Protein AF-A0A2S9KF08-F1 (afdb_monomer_lite)

Organism: NCBI:txid86180

Sequence (59 aa):
MGEWSEYFEDFPEEDPGNYDEQGRFDPNRRQRDEAERQRQLDAALRRQLSVPRVKPQPQ

Radius of gyration: 24.04 Å; chains: 1; bounding box: 39×32×81 Å

Secondary structure (DSSP, 8-state):
--SSSGGGTTPPP--GGGB-TT--B-TTHHHHHHHHHHHHHHHHHHHHHT----PPPP-

pLDDT: mean 75.8, std 11.9, range [53.75, 90.88]

Structure (mmCIF, N/CA/C/O backbone):
data_AF-A0A2S9KF08-F1
#
_entry.id   AF-A0A2S9KF08-F1
#
loop_
_atom_site.group_PDB
_atom_site.id
_atom_site.type_symbol
_atom_site.label_atom_id
_atom_site.label_alt_id
_atom_site.label_comp_id
_atom_site.label_asym_id
_atom_site.label_entity_id
_atom_site.label_seq_id
_atom_site.pdbx_PDB_ins_code
_atom_site.Cartn_x
_atom_site.Cartn_y
_atom_site.Cartn_z
_atom_site.occupancy
_atom_site.B_iso_or_equiv
_atom_site.auth_seq_id
_atom_site.auth_comp_id
_atom_site.auth_asym_id
_atom_site.auth_atom_id
_atom_site.pdbx_PDB_model_num
ATOM 1 N N . MET A 1 1 ? -24.472 19.755 30.382 1.00 53.75 1 MET A N 1
ATOM 2 C CA . MET A 1 1 ? -23.611 18.619 29.994 1.00 53.75 1 MET A CA 1
ATOM 3 C C . MET A 1 1 ? -22.825 19.092 28.783 1.00 53.75 1 MET A C 1
ATOM 5 O O . MET A 1 1 ? -23.330 18.967 27.682 1.00 53.75 1 MET A O 1
ATOM 9 N N . GLY A 1 2 ? -21.726 19.819 29.004 1.00 64.94 2 GLY A N 1
ATOM 10 C CA . GLY A 1 2 ? -21.121 20.688 27.980 1.00 64.94 2 GLY A CA 1
ATOM 11 C C . GLY A 1 2 ? -19.721 20.303 27.511 1.00 64.94 2 GLY A C 1
ATOM 12 O O . GLY A 1 2 ? -19.219 20.959 26.627 1.00 64.94 2 GLY A O 1
ATOM 13 N N . GLU A 1 3 ? -19.104 19.253 28.054 1.00 56.47 3 GLU A N 1
ATOM 14 C CA . GLU A 1 3 ? -17.668 18.980 27.830 1.00 56.47 3 GLU A CA 1
ATOM 15 C C . GLU A 1 3 ? -17.399 17.486 27.561 1.00 56.47 3 GLU A C 1
ATOM 17 O O . GLU A 1 3 ? -16.321 16.968 27.823 1.00 56.47 3 GLU A O 1
ATOM 22 N N . TRP A 1 4 ? -18.422 16.747 27.118 1.00 57.84 4 TRP A N 1
ATOM 23 C CA . TRP A 1 4 ? -18.312 15.317 26.779 1.00 57.84 4 TRP A CA 1
ATOM 24 C C . TRP A 1 4 ? -18.487 15.048 25.281 1.00 57.84 4 TRP A C 1
ATOM 26 O O . TRP A 1 4 ? -18.280 13.921 24.844 1.00 57.84 4 TRP A O 1
ATOM 36 N N . SER A 1 5 ? -18.867 16.064 24.503 1.00 55.69 5 SER A N 1
ATOM 37 C CA . SER A 1 5 ? -19.073 15.949 23.056 1.00 55.69 5 SER A CA 1
ATOM 38 C C . SER A 1 5 ? -17.759 16.070 22.278 1.00 55.69 5 SER A C 1
ATOM 40 O O . SER A 1 5 ? -17.564 15.355 21.306 1.00 55.69 5 SER A O 1
ATOM 42 N N . GLU A 1 6 ? -16.821 16.897 22.748 1.00 55.53 6 GLU A N 1
ATOM 43 C CA . GLU A 1 6 ? -15.589 17.226 22.010 1.00 55.53 6 GLU A CA 1
ATOM 44 C C . GLU A 1 6 ? -14.567 16.074 21.975 1.00 55.53 6 GLU A C 1
ATOM 46 O O . GLU A 1 6 ? -13.757 15.986 21.061 1.00 55.53 6 GLU A O 1
ATOM 51 N N . TYR A 1 7 ? -14.629 15.129 22.923 1.00 57.66 7 TYR A N 1
ATOM 52 C CA . TYR A 1 7 ? -13.725 13.965 22.955 1.00 57.66 7 TYR A CA 1
ATOM 53 C C . TYR A 1 7 ? -14.111 12.858 21.955 1.00 57.66 7 TYR A C 1
ATOM 55 O O . TYR A 1 7 ? -13.383 11.879 21.805 1.00 57.66 7 TYR A O 1
ATOM 63 N N . PHE A 1 8 ? -15.271 12.991 21.302 1.00 56.62 8 PHE A N 1
ATOM 64 C CA . PHE A 1 8 ? -15.774 12.053 20.293 1.00 56.62 8 PHE A CA 1
ATOM 65 C C . PHE A 1 8 ? -15.756 12.619 18.869 1.00 56.62 8 PHE A C 1
ATOM 67 O O . PHE A 1 8 ? -16.112 11.902 17.936 1.00 56.62 8 PHE A O 1
ATOM 74 N N . GLU A 1 9 ? -15.334 13.869 18.684 1.00 56.91 9 GLU A N 1
ATOM 75 C CA . GLU A 1 9 ? -15.278 14.496 17.357 1.00 56.91 9 GLU A CA 1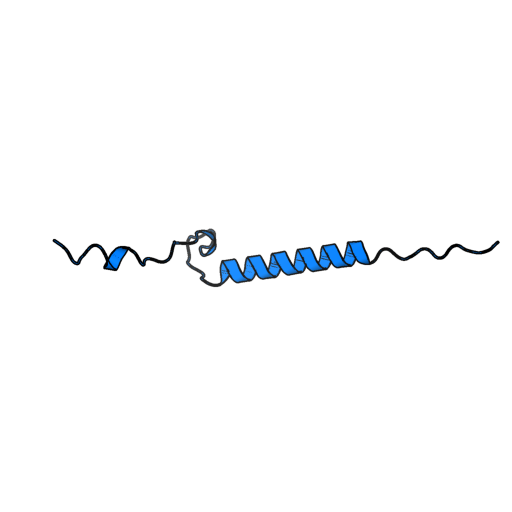
ATOM 76 C C . GLU A 1 9 ? -13.981 14.165 16.598 1.00 56.91 9 GLU A C 1
ATOM 78 O O . GLU A 1 9 ? -13.979 14.186 15.372 1.00 56.91 9 GLU A O 1
ATOM 83 N N . ASP A 1 10 ? -12.924 13.752 17.307 1.00 63.41 10 ASP A N 1
ATOM 84 C CA . ASP A 1 10 ? -11.596 13.442 16.748 1.00 63.41 10 ASP A CA 1
ATOM 85 C C . ASP A 1 10 ? -11.314 11.931 16.641 1.00 63.41 10 ASP A C 1
ATOM 87 O O . ASP A 1 10 ? -10.161 11.486 16.654 1.00 63.41 10 ASP A O 1
ATOM 91 N N . PHE A 1 11 ? -12.353 11.095 16.534 1.00 63.19 11 PHE A N 1
ATOM 92 C CA . PHE A 1 11 ? -12.108 9.718 16.114 1.00 63.19 11 PHE A CA 1
ATOM 93 C C . PHE A 1 11 ? -11.659 9.741 14.651 1.00 63.19 11 PHE A C 1
ATOM 95 O O . PHE A 1 11 ? -12.418 10.213 13.801 1.00 63.19 11 PHE A O 1
ATOM 102 N N . PRO A 1 12 ? -10.444 9.250 14.332 1.00 67.44 12 PRO A N 1
ATOM 103 C CA . PRO A 1 12 ? -10.033 9.149 12.943 1.00 67.44 12 PRO A CA 1
ATOM 104 C C . PRO A 1 12 ? -11.065 8.290 12.215 1.00 67.44 12 PRO A C 1
ATOM 106 O O . PRO A 1 12 ? -11.432 7.224 12.716 1.00 67.44 12 PRO A O 1
ATOM 109 N N . GLU A 1 13 ? -11.548 8.768 11.064 1.00 70.25 13 GLU A N 1
ATOM 110 C CA . GLU A 1 13 ? -12.470 8.003 10.227 1.00 70.25 13 GLU A CA 1
ATOM 111 C C . GLU A 1 13 ? -11.899 6.596 10.026 1.00 70.25 13 GLU A C 1
ATOM 113 O O . GLU A 1 13 ? -10.770 6.415 9.559 1.00 70.25 13 GLU A O 1
ATOM 118 N N . GLU A 1 14 ? -12.666 5.594 10.447 1.00 67.00 14 GLU A N 1
ATOM 119 C CA . GLU A 1 14 ? -12.285 4.201 10.306 1.00 67.00 14 GLU A CA 1
ATOM 120 C C . GLU A 1 14 ? -12.261 3.864 8.812 1.00 67.00 14 GLU A C 1
ATOM 122 O O . GLU A 1 14 ? -13.306 3.687 8.192 1.00 67.00 14 GLU A O 1
ATOM 127 N N . ASP A 1 15 ? -11.068 3.817 8.211 1.00 72.19 1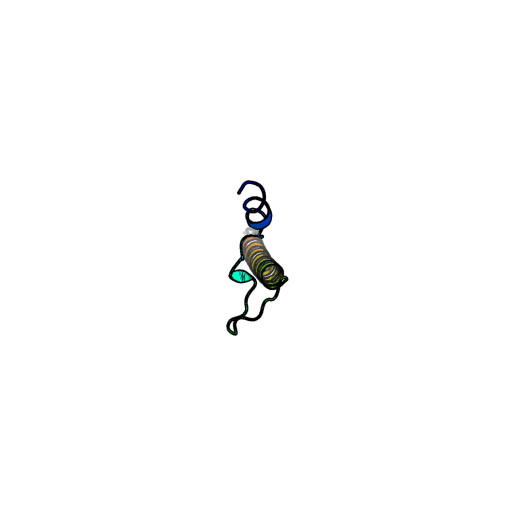5 ASP A N 1
ATOM 128 C CA . ASP A 1 15 ? -10.911 3.396 6.821 1.00 72.19 15 ASP A CA 1
ATOM 129 C C . ASP A 1 15 ? -11.091 1.869 6.737 1.00 72.19 15 ASP A C 1
ATOM 131 O O . ASP A 1 15 ? -10.230 1.126 7.227 1.00 72.19 15 ASP A O 1
ATOM 135 N N . PRO A 1 16 ? -12.161 1.362 6.093 1.00 74.75 16 PRO A N 1
ATOM 136 C CA . PRO A 1 16 ? -12.398 -0.076 5.977 1.00 74.75 16 PRO A CA 1
ATOM 137 C C . PRO A 1 16 ? -11.270 -0.803 5.229 1.00 74.75 16 PRO A C 1
ATOM 139 O O . PRO A 1 16 ? -11.085 -2.007 5.393 1.00 74.75 16 PRO A O 1
ATOM 142 N N . GLY A 1 17 ? -10.488 -0.083 4.418 1.00 77.88 17 GLY A N 1
ATOM 143 C CA . GLY A 1 17 ? -9.317 -0.598 3.716 1.00 77.88 17 GLY A CA 1
ATOM 144 C C . GLY A 1 17 ? -8.168 -1.002 4.641 1.00 77.88 17 GLY A C 1
ATOM 145 O O . GLY A 1 17 ? -7.323 -1.798 4.229 1.00 77.88 17 GLY A O 1
ATOM 146 N N . ASN A 1 18 ? -8.163 -0.533 5.893 1.00 80.94 18 ASN A N 1
ATOM 147 C CA . ASN A 1 18 ? -7.183 -0.933 6.901 1.00 80.94 18 ASN A CA 1
ATOM 148 C C . ASN A 1 18 ? -7.482 -2.299 7.529 1.00 80.94 18 ASN A C 1
ATOM 150 O O . ASN A 1 18 ? -6.674 -2.777 8.313 1.00 80.94 18 ASN A O 1
ATOM 154 N N . TYR A 1 19 ? -8.601 -2.948 7.210 1.00 84.44 19 TYR A N 1
ATOM 155 C CA . TYR A 1 19 ? -8.922 -4.273 7.740 1.00 84.44 19 TYR A CA 1
ATOM 156 C C . TYR A 1 19 ? -8.694 -5.365 6.699 1.00 84.44 19 TYR A C 1
ATOM 158 O O . TYR A 1 19 ? -8.990 -5.183 5.517 1.00 84.44 19 TYR A O 1
ATOM 166 N N . ASP A 1 20 ? -8.161 -6.509 7.126 1.00 83.44 20 ASP A N 1
ATOM 167 C CA . ASP A 1 20 ? -8.098 -7.704 6.282 1.00 83.44 20 ASP A CA 1
ATOM 168 C C . ASP A 1 20 ? -9.475 -8.386 6.146 1.00 83.44 20 ASP A C 1
ATOM 170 O O . ASP A 1 20 ? -10.451 -8.029 6.808 1.00 83.44 20 ASP A O 1
ATOM 174 N N . GLU A 1 21 ? -9.570 -9.398 5.280 1.00 82.25 21 GLU A N 1
ATOM 175 C CA . GLU A 1 21 ? -10.810 -10.170 5.088 1.00 82.25 21 GLU A CA 1
ATOM 176 C C . GLU A 1 21 ? -11.244 -10.941 6.352 1.00 82.25 21 GLU A C 1
ATOM 178 O O . GLU A 1 21 ? -12.363 -11.448 6.422 1.00 82.25 21 GLU A O 1
ATOM 183 N N . GLN A 1 22 ? -10.367 -11.044 7.354 1.00 86.00 22 GLN A N 1
ATOM 184 C CA . GLN A 1 22 ? -10.619 -11.659 8.654 1.00 86.00 22 GLN A CA 1
ATOM 185 C C . GLN A 1 22 ? -10.945 -10.614 9.741 1.00 86.00 22 GLN A C 1
ATOM 187 O O . GLN A 1 22 ? -11.123 -10.987 10.904 1.00 86.00 22 GLN A O 1
ATOM 192 N N . GLY A 1 23 ? -11.047 -9.329 9.382 1.00 83.56 23 GLY A N 1
ATOM 193 C CA . GLY A 1 23 ? -11.374 -8.225 10.282 1.00 83.56 23 GLY A CA 1
ATOM 194 C C . GLY A 1 23 ? -10.225 -7.773 11.188 1.00 83.56 23 GLY A C 1
ATOM 195 O O . GLY A 1 23 ? -10.473 -7.129 12.206 1.00 83.56 23 GLY A O 1
ATOM 196 N N . ARG A 1 24 ? -8.968 -8.108 10.875 1.00 86.44 24 ARG A N 1
ATOM 197 C CA . ARG A 1 24 ? -7.802 -7.635 11.636 1.00 86.44 24 ARG A CA 1
ATOM 198 C C . ARG A 1 24 ? -7.326 -6.296 11.101 1.00 86.44 24 ARG A C 1
ATOM 200 O O . ARG A 1 24 ? -7.135 -6.136 9.898 1.00 86.44 24 ARG A O 1
ATOM 207 N N . PHE A 1 25 ? -7.098 -5.362 12.018 1.00 85.00 25 PHE A N 1
ATOM 208 C CA . PHE A 1 25 ? -6.568 -4.045 11.698 1.00 85.00 25 PHE A CA 1
ATOM 209 C C . PHE A 1 25 ? -5.092 -4.128 11.293 1.00 85.00 25 PHE A C 1
ATOM 211 O O . PHE A 1 25 ? -4.243 -4.614 12.043 1.00 85.00 25 PHE A O 1
ATOM 218 N N . ASP A 1 26 ? -4.800 -3.600 10.115 1.00 84.38 26 ASP A N 1
ATOM 219 C CA . ASP A 1 26 ? -3.480 -3.398 9.554 1.00 84.38 26 ASP A CA 1
ATOM 220 C C . ASP A 1 26 ? -3.378 -1.962 9.000 1.00 84.38 26 ASP A C 1
ATOM 222 O O . ASP A 1 26 ? -3.820 -1.681 7.881 1.00 84.38 26 ASP A O 1
ATOM 226 N N . PRO A 1 27 ? -2.742 -1.039 9.744 1.00 82.38 27 PRO A N 1
ATOM 227 C CA . PRO A 1 27 ? -2.668 0.372 9.365 1.00 82.38 27 PRO A CA 1
ATOM 228 C C . PRO A 1 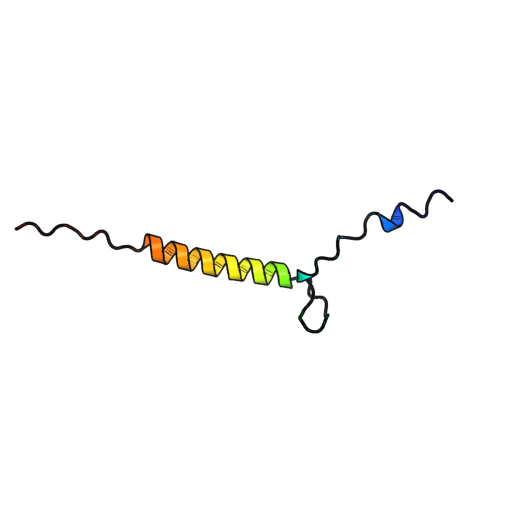27 ? -1.850 0.621 8.090 1.00 82.38 27 PRO A C 1
ATOM 230 O O . PRO A 1 27 ? -1.921 1.701 7.512 1.00 82.38 27 PRO A O 1
ATOM 233 N N . ASN A 1 28 ? -1.054 -0.357 7.644 1.00 83.62 28 ASN A N 1
ATOM 234 C CA . ASN A 1 28 ? -0.206 -0.224 6.460 1.00 83.62 28 ASN A CA 1
ATOM 235 C C . ASN A 1 28 ? -0.810 -0.900 5.222 1.00 83.62 28 ASN A C 1
ATOM 237 O O . ASN A 1 28 ? -0.176 -0.904 4.166 1.00 83.62 28 ASN A O 1
ATOM 241 N N . ARG A 1 29 ? -2.000 -1.505 5.327 1.00 84.12 29 ARG A N 1
ATOM 242 C CA . ARG A 1 29 ? -2.633 -2.242 4.224 1.00 84.12 29 ARG A CA 1
ATOM 243 C C . ARG A 1 29 ? -2.919 -1.340 3.029 1.00 84.12 29 ARG A C 1
ATOM 245 O O . ARG A 1 29 ? -2.388 -1.573 1.949 1.00 84.12 29 ARG A O 1
ATOM 252 N N . ARG A 1 30 ? -3.615 -0.229 3.270 1.00 81.38 30 ARG A N 1
ATOM 253 C CA . ARG A 1 30 ? -3.858 0.847 2.298 1.00 81.38 30 ARG A CA 1
ATOM 254 C C . ARG A 1 30 ? -2.587 1.296 1.582 1.00 81.38 30 ARG A C 1
ATOM 256 O O . ARG A 1 30 ? -2.542 1.358 0.358 1.00 81.38 30 ARG A O 1
ATOM 263 N N . GLN A 1 31 ? -1.534 1.560 2.352 1.00 84.38 31 GLN A N 1
ATOM 264 C CA . GLN A 1 31 ? -0.268 2.051 1.815 1.00 84.38 31 GLN A CA 1
ATOM 265 C C . GLN A 1 31 ? 0.418 1.005 0.920 1.00 84.38 31 GLN A C 1
ATOM 267 O O . GLN A 1 31 ? 1.027 1.348 -0.094 1.00 84.38 31 GLN A O 1
ATOM 272 N N . ARG A 1 32 ? 0.298 -0.282 1.272 1.00 84.50 32 ARG A N 1
ATOM 273 C CA . ARG A 1 32 ? 0.782 -1.401 0.453 1.00 84.50 32 ARG A CA 1
ATOM 274 C C . ARG A 1 32 ? -0.020 -1.556 -0.836 1.00 84.50 32 ARG A C 1
ATOM 276 O O . ARG A 1 32 ? 0.595 -1.664 -1.896 1.00 84.50 32 ARG A O 1
ATOM 283 N N . ASP A 1 33 ? -1.345 -1.501 -0.754 1.00 85.50 33 ASP A N 1
ATOM 284 C CA . ASP A 1 33 ? -2.239 -1.628 -1.909 1.00 85.50 33 ASP A CA 1
ATOM 285 C C . ASP A 1 33 ? -2.022 -0.482 -2.910 1.00 85.50 33 ASP A C 1
ATOM 287 O O . ASP A 1 33 ? -1.921 -0.701 -4.120 1.00 85.50 33 ASP A O 1
ATOM 291 N N . GLU A 1 34 ? -1.872 0.747 -2.411 1.00 86.88 34 GLU A N 1
ATOM 292 C CA . GLU A 1 34 ? -1.548 1.920 -3.227 1.00 86.88 34 GLU A CA 1
ATOM 293 C C . GLU A 1 34 ? -0.177 1.781 -3.897 1.00 86.88 34 GLU A C 1
ATOM 295 O O . GLU A 1 34 ? -0.050 2.020 -5.102 1.00 86.88 34 GLU A O 1
ATOM 300 N N . ALA A 1 35 ? 0.843 1.331 -3.159 1.00 88.31 35 ALA A N 1
ATOM 301 C CA . ALA A 1 35 ? 2.174 1.105 -3.715 1.00 88.31 35 ALA A CA 1
ATOM 302 C C . ALA A 1 35 ? 2.177 0.013 -4.797 1.00 88.31 35 ALA A C 1
ATOM 304 O O . ALA A 1 35 ? 2.870 0.146 -5.810 1.00 88.31 35 ALA A O 1
ATOM 305 N N . GLU A 1 36 ? 1.412 -1.064 -4.613 1.00 88.62 36 GLU A N 1
ATOM 306 C CA . GLU A 1 36 ? 1.281 -2.121 -5.614 1.00 88.62 36 GLU A CA 1
ATOM 307 C C . GLU A 1 36 ? 0.569 -1.610 -6.869 1.00 88.62 3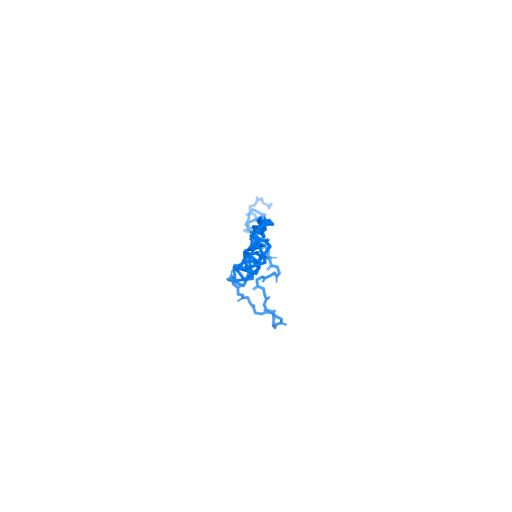6 GLU A C 1
ATOM 309 O O . GLU A 1 36 ? 1.075 -1.776 -7.984 1.00 88.62 36 GLU A O 1
ATOM 314 N N . ARG A 1 37 ? -0.557 -0.912 -6.693 1.00 88.81 37 ARG A N 1
ATOM 315 C CA . ARG A 1 37 ? -1.315 -0.318 -7.797 1.00 88.81 37 ARG A CA 1
ATOM 316 C C . ARG A 1 37 ? -0.464 0.663 -8.596 1.00 88.81 37 ARG A C 1
ATOM 318 O O . ARG A 1 37 ? -0.473 0.618 -9.826 1.00 88.81 37 ARG A O 1
ATOM 325 N N . GLN A 1 38 ? 0.316 1.500 -7.916 1.00 90.62 38 GLN A N 1
ATOM 326 C CA . GLN A 1 38 ? 1.225 2.442 -8.560 1.00 90.62 38 GLN A CA 1
ATOM 327 C C . GLN A 1 38 ? 2.278 1.714 -9.405 1.00 90.62 38 GLN A C 1
ATOM 329 O O . GLN A 1 38 ? 2.465 2.044 -10.574 1.00 90.62 38 GLN A O 1
ATOM 334 N N . ARG A 1 39 ? 2.901 0.653 -8.872 1.00 90.62 39 ARG A N 1
ATOM 335 C CA . ARG A 1 39 ? 3.867 -0.167 -9.628 1.00 90.62 39 ARG A CA 1
ATOM 336 C C . ARG A 1 39 ? 3.250 -0.792 -10.879 1.00 90.62 39 ARG A C 1
ATOM 338 O O . ARG A 1 39 ? 3.910 -0.841 -11.918 1.00 90.62 39 ARG A O 1
ATOM 345 N N . GLN A 1 40 ? 2.007 -1.269 -10.795 1.00 90.50 40 GLN A N 1
ATOM 346 C CA . GLN A 1 40 ? 1.297 -1.832 -11.947 1.00 90.50 40 GLN A CA 1
ATOM 347 C C . GLN A 1 40 ? 1.036 -0.768 -13.024 1.00 90.50 40 GLN A 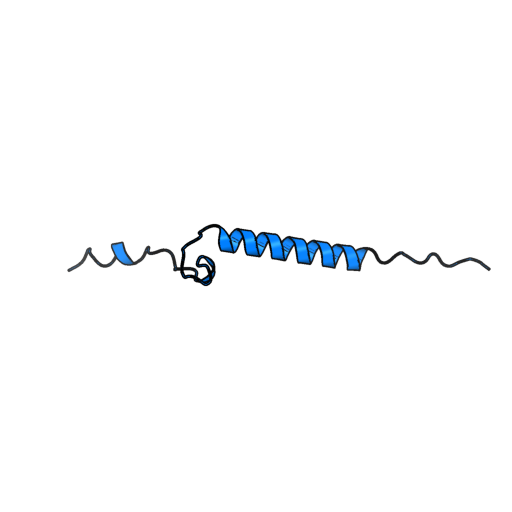C 1
ATOM 349 O O . GLN A 1 40 ? 1.269 -1.025 -14.208 1.00 90.50 40 GLN A O 1
ATOM 354 N N . LEU A 1 41 ? 0.616 0.437 -12.622 1.00 90.88 41 LEU A N 1
ATOM 355 C CA . LEU A 1 41 ? 0.414 1.567 -13.532 1.00 90.88 41 LEU A CA 1
ATOM 356 C C . LEU A 1 41 ? 1.721 1.995 -14.205 1.00 90.88 41 LEU A C 1
ATOM 358 O O . LEU A 1 41 ? 1.753 2.141 -15.425 1.00 90.88 41 LEU A O 1
ATOM 362 N N . ASP A 1 42 ? 2.809 2.121 -13.446 1.00 90.81 42 ASP A N 1
ATOM 363 C CA . ASP A 1 42 ? 4.132 2.459 -13.981 1.00 90.81 42 ASP A CA 1
ATOM 364 C C . ASP A 1 42 ? 4.629 1.413 -14.990 1.00 90.81 42 ASP A C 1
ATOM 366 O O . ASP A 1 42 ? 5.134 1.752 -16.066 1.00 90.81 42 ASP A O 1
ATOM 370 N N . ALA A 1 43 ? 4.441 0.123 -14.694 1.00 89.19 43 ALA A N 1
ATOM 371 C CA . ALA A 1 43 ? 4.787 -0.954 -15.617 1.00 89.19 43 ALA A CA 1
ATOM 372 C C . ALA A 1 43 ? 3.952 -0.897 -16.911 1.00 89.19 43 ALA A C 1
ATOM 374 O O . ALA A 1 43 ? 4.499 -1.051 -18.010 1.00 89.19 43 ALA A O 1
ATOM 375 N N . ALA A 1 44 ? 2.645 -0.643 -16.796 1.00 89.31 44 ALA A N 1
ATOM 376 C CA . ALA A 1 44 ? 1.746 -0.507 -17.938 1.00 89.31 44 ALA A CA 1
ATOM 377 C C . ALA A 1 44 ? 2.097 0.715 -18.802 1.00 89.31 44 ALA A C 1
ATOM 379 O O . ALA A 1 44 ? 2.187 0.605 -20.028 1.00 89.31 44 ALA A O 1
ATOM 380 N N . LEU A 1 45 ? 2.379 1.856 -18.170 1.00 88.88 45 LEU A N 1
ATOM 381 C CA . LEU A 1 45 ? 2.781 3.083 -18.850 1.00 88.88 45 LEU A CA 1
ATOM 382 C C . LEU A 1 45 ? 4.100 2.885 -19.603 1.00 88.88 45 LEU A C 1
ATOM 384 O O . LEU A 1 45 ? 4.217 3.230 -20.779 1.00 88.88 45 LEU A O 1
ATOM 388 N N . ARG A 1 46 ? 5.086 2.254 -18.960 1.00 86.69 46 ARG A N 1
ATOM 389 C CA . ARG A 1 46 ? 6.379 1.955 -19.582 1.00 86.69 46 ARG A CA 1
ATOM 390 C C . ARG A 1 46 ? 6.238 1.028 -20.789 1.00 86.69 46 ARG A C 1
ATOM 392 O O . ARG A 1 46 ? 6.923 1.230 -21.789 1.00 86.69 46 ARG A O 1
ATOM 399 N N . ARG A 1 47 ? 5.325 0.052 -20.733 1.00 83.56 47 ARG A N 1
ATOM 400 C CA . ARG A 1 47 ? 4.983 -0.811 -21.874 1.00 83.56 47 ARG A CA 1
ATOM 401 C C . ARG A 1 47 ? 4.398 0.006 -23.030 1.00 83.56 47 ARG A C 1
ATOM 403 O O . ARG A 1 47 ? 4.844 -0.171 -24.161 1.00 83.56 47 ARG A O 1
ATOM 410 N N . GLN A 1 48 ? 3.461 0.914 -22.761 1.00 79.38 48 GLN A N 1
ATOM 411 C CA . GLN A 1 48 ? 2.863 1.774 -23.790 1.00 79.38 48 GLN A CA 1
ATOM 412 C C . GLN A 1 48 ? 3.864 2.757 -24.408 1.00 79.38 48 GLN A C 1
ATOM 414 O O . GLN A 1 48 ? 3.828 2.991 -25.611 1.00 79.38 48 GLN A O 1
ATOM 419 N N . LEU A 1 49 ? 4.789 3.298 -23.616 1.00 78.06 49 LEU A N 1
ATOM 420 C CA . LEU A 1 49 ? 5.829 4.208 -24.106 1.00 78.06 49 LEU A CA 1
ATOM 421 C C . LEU A 1 49 ? 6.940 3.485 -24.878 1.00 78.06 49 LEU A C 1
ATOM 423 O O . LEU A 1 49 ? 7.614 4.095 -25.702 1.00 78.06 49 LEU A O 1
ATOM 427 N N . SER A 1 50 ? 7.129 2.184 -24.641 1.00 72.31 50 SER A N 1
ATOM 428 C CA . SER A 1 50 ? 8.164 1.379 -25.301 1.00 72.31 50 SER A CA 1
ATOM 429 C C . SER A 1 50 ? 7.871 1.004 -26.761 1.00 72.31 50 SER A C 1
ATOM 431 O O . SER A 1 50 ? 8.597 0.182 -27.318 1.00 72.31 50 SER A O 1
ATOM 433 N N . VAL A 1 51 ? 6.855 1.594 -27.410 1.00 67.19 51 VAL A N 1
ATOM 434 C CA . VAL A 1 51 ? 6.594 1.360 -28.841 1.00 67.19 51 VAL A CA 1
ATOM 435 C C . VAL A 1 51 ? 7.840 1.765 -29.642 1.00 67.19 51 VAL A C 1
ATOM 437 O O . VAL A 1 51 ? 8.214 2.942 -29.648 1.00 67.19 51 VAL A O 1
ATOM 440 N N . PRO A 1 52 ? 8.519 0.818 -30.316 1.00 63.62 52 PRO A N 1
ATOM 441 C CA . PRO A 1 52 ? 9.716 1.141 -31.064 1.00 63.62 52 PRO A CA 1
ATOM 442 C C . PRO A 1 52 ? 9.331 2.044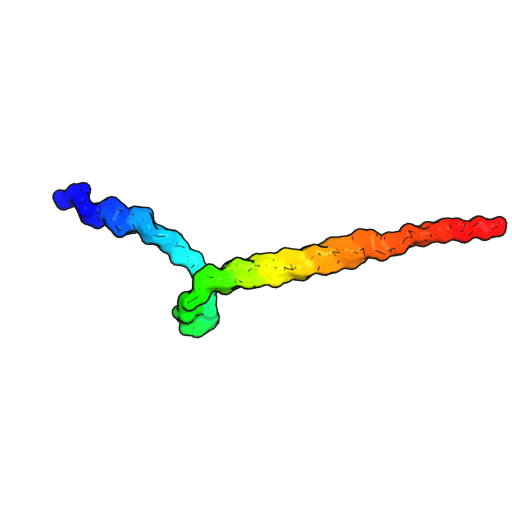 -32.234 1.00 63.62 52 PRO A C 1
ATOM 444 O O . PRO A 1 52 ? 8.449 1.716 -33.029 1.00 63.62 52 PRO A O 1
ATOM 447 N N . ARG A 1 53 ? 10.014 3.186 -32.356 1.00 63.50 53 ARG A N 1
ATOM 448 C CA . ARG A 1 53 ? 9.922 4.040 -33.542 1.00 63.50 53 ARG A CA 1
ATOM 449 C C . ARG A 1 53 ? 10.463 3.239 -34.723 1.00 63.50 53 ARG A C 1
ATOM 451 O O . ARG A 1 53 ? 11.678 3.150 -34.897 1.00 63.50 53 ARG A O 1
ATOM 458 N N . VAL A 1 54 ? 9.567 2.620 -35.491 1.00 65.50 54 VAL A N 1
ATOM 459 C CA . VAL A 1 54 ? 9.908 1.915 -36.729 1.00 65.50 54 VAL A CA 1
ATOM 460 C C . VAL A 1 54 ? 10.603 2.931 -37.631 1.00 65.50 54 VAL A C 1
ATOM 462 O O . VAL A 1 54 ? 9.991 3.903 -38.073 1.00 65.50 54 VAL A O 1
ATOM 465 N N . LYS A 1 55 ? 11.915 2.773 -37.826 1.00 62.62 55 LYS A N 1
ATOM 466 C CA . LYS A 1 55 ? 12.657 3.608 -38.772 1.00 62.62 55 LYS A CA 1
ATOM 467 C C . LYS A 1 55 ? 12.187 3.221 -40.181 1.00 62.62 55 LYS A C 1
ATOM 469 O O . LYS A 1 55 ? 12.216 2.027 -40.485 1.00 62.62 55 LYS A O 1
ATOM 474 N N . PRO A 1 56 ? 11.756 4.173 -41.027 1.00 63.59 56 PRO A N 1
ATOM 475 C CA . PRO A 1 56 ? 11.429 3.856 -42.410 1.00 63.59 56 PRO A CA 1
ATOM 476 C C . PRO A 1 56 ? 12.707 3.388 -43.119 1.00 63.59 56 PRO A C 1
ATOM 478 O O . PRO A 1 56 ? 13.731 4.072 -43.063 1.00 63.59 56 PRO A O 1
ATOM 481 N N . GLN A 1 57 ? 12.667 2.197 -43.723 1.00 60.50 57 GLN A N 1
ATOM 482 C CA . GLN A 1 57 ? 13.753 1.701 -44.571 1.00 60.50 57 GLN A CA 1
ATOM 483 C C . GLN A 1 57 ? 13.774 2.518 -45.872 1.00 60.50 57 GLN A C 1
ATOM 485 O O . GLN A 1 57 ? 12.722 2.638 -46.506 1.00 60.50 57 GLN A O 1
ATOM 490 N N . PRO A 1 58 ? 14.916 3.103 -46.271 1.00 71.38 58 PRO A N 1
ATOM 491 C CA . PRO A 1 58 ? 15.053 3.685 -47.598 1.00 71.38 58 PRO A CA 1
ATOM 492 C C . PRO A 1 58 ? 15.200 2.565 -48.638 1.00 71.38 58 PRO A C 1
ATOM 494 O O . PRO A 1 58 ? 15.849 1.554 -48.364 1.00 71.38 58 PRO A O 1
ATOM 497 N N . GLN A 1 59 ? 14.547 2.757 -49.787 1.00 67.06 59 GLN A N 1
ATOM 498 C CA . GLN A 1 59 ? 14.551 1.845 -50.937 1.00 67.06 59 GLN A CA 1
ATOM 499 C C . GLN A 1 59 ? 15.815 1.982 -51.781 1.00 67.06 59 GLN A C 1
ATOM 501 O O . GLN A 1 59 ? 16.347 3.115 -51.842 1.00 67.06 59 GLN A O 1
#

Foldseek 3Di:
DPPPVVVPPPDPPPDPQQADPVGDGHPCSVVVVVVVVVVVVVVVVVVVVPPDPPDDDDD